Protein AF-A0A448WQN1-F1 (afdb_monomer_lite)

pLDDT: mean 76.06, std 11.7, range [34.25, 90.06]

Secondary structure (DSSP, 8-state):
-HHHHHHHHHHHHHHHHHHHHHHHHHHHHHHHHHHHHHHHHHHHHHHHHHHH-TT-SSHHHHHHHHHHHHHHHHHHHHHHHHHHHHHHHHHHHHHHHHHHH-TT--HHHHHHHHHHHHHHHHHTTHHHHHHHHHHHHHHHHHHHHHHHHHHHHSS-TT-TTSTTTGGG-

Sequence (169 aa):
MTFDLLFLLSRAFINLFVQSSQLGISGAYYYAVAVTCQIIIFSIFAMQMRIRAPGATTYLQVIRARFGPLAHLLYCVSALVNTVIVLIMLMLGGCAIITKLTTNLSLEVCLGVIACATCLISLTGGMGSAFYVSYLVLIFTLATVATFVLTIFHGDTNHPGDLGKTALR

Radius of gyration: 20.28 Å; chains: 1; bounding box: 47×37×56 Å

Structure (mmCIF, N/CA/C/O backbone):
data_AF-A0A448WQN1-F1
#
_entry.id   AF-A0A448WQN1-F1
#
loop_
_atom_site.group_PDB
_atom_site.id
_atom_site.type_symbol
_atom_site.label_atom_id
_atom_site.label_alt_id
_atom_site.label_comp_id
_atom_site.label_asym_id
_atom_site.label_entity_id
_atom_site.label_seq_id
_atom_site.pdbx_PDB_ins_code
_atom_site.Cartn_x
_atom_site.Cartn_y
_atom_site.Cartn_z
_atom_site.occupancy
_atom_site.B_iso_or_equiv
_atom_site.auth_seq_id
_atom_site.auth_comp_id
_atom_site.auth_asym_id
_atom_site.auth_atom_id
_atom_site.pdbx_PDB_model_num
ATOM 1 N N . MET A 1 1 ? -2.082 1.578 10.510 1.00 47.97 1 MET A N 1
ATOM 2 C CA . MET A 1 1 ? -2.244 3.044 10.422 1.00 47.97 1 MET A CA 1
ATOM 3 C C . MET A 1 1 ? -1.034 3.752 9.829 1.00 47.97 1 MET A C 1
ATOM 5 O O . MET A 1 1 ? -1.154 4.259 8.728 1.00 47.97 1 MET A O 1
ATOM 9 N N . THR A 1 2 ? 0.130 3.769 10.490 1.00 44.34 2 THR A N 1
ATOM 10 C CA . THR A 1 2 ? 1.386 4.248 9.867 1.00 44.34 2 THR A CA 1
ATOM 11 C C . THR A 1 2 ? 1.856 3.312 8.750 1.00 44.34 2 THR A C 1
ATOM 13 O O . THR A 1 2 ? 2.384 3.768 7.743 1.00 44.34 2 THR A O 1
ATOM 16 N N . PHE A 1 3 ? 1.568 2.014 8.897 1.00 41.34 3 PHE A N 1
ATOM 17 C CA . PHE A 1 3 ? 1.858 0.981 7.904 1.00 41.34 3 PHE A CA 1
ATOM 18 C C . PHE A 1 3 ? 1.123 1.174 6.572 1.00 41.34 3 PHE A C 1
ATOM 20 O O . PHE A 1 3 ? 1.728 1.166 5.503 1.00 41.34 3 PHE A O 1
ATOM 27 N N . ASP A 1 4 ? -0.183 1.436 6.651 1.00 58.78 4 ASP A N 1
ATOM 28 C CA . ASP A 1 4 ? -1.023 1.663 5.475 1.00 58.78 4 ASP A CA 1
ATOM 29 C C . ASP A 1 4 ? -0.593 2.915 4.712 1.00 58.78 4 ASP A C 1
ATOM 31 O O . ASP A 1 4 ? -0.633 2.929 3.487 1.00 58.78 4 ASP A O 1
ATOM 35 N N . LEU A 1 5 ? -0.135 3.947 5.429 1.00 56.78 5 LEU A N 1
ATOM 36 C CA . LEU A 1 5 ? 0.271 5.224 4.848 1.00 56.78 5 LEU A CA 1
ATOM 37 C C . LEU A 1 5 ? 1.519 5.087 3.969 1.00 56.78 5 LEU A C 1
ATOM 39 O O . LEU A 1 5 ?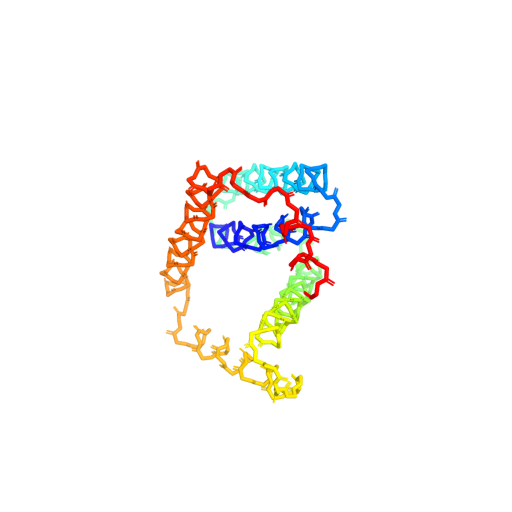 1.567 5.640 2.875 1.00 56.78 5 LEU A O 1
ATOM 43 N N . LEU A 1 6 ? 2.520 4.332 4.429 1.00 57.69 6 LEU A N 1
ATOM 44 C CA . LEU A 1 6 ? 3.760 4.150 3.679 1.00 57.69 6 LEU A CA 1
ATOM 45 C C . LEU A 1 6 ? 3.566 3.233 2.466 1.00 57.69 6 LEU A C 1
ATOM 47 O O . LEU A 1 6 ? 4.103 3.483 1.386 1.00 57.69 6 LEU A O 1
ATOM 51 N N . PHE A 1 7 ? 2.730 2.210 2.624 1.00 60.56 7 PHE A N 1
ATOM 52 C CA . PHE A 1 7 ? 2.340 1.331 1.533 1.00 60.56 7 PHE A CA 1
ATOM 53 C C . PHE A 1 7 ? 1.483 2.058 0.482 1.00 60.56 7 PHE A C 1
ATOM 55 O O . PHE A 1 7 ? 1.686 1.885 -0.720 1.00 60.56 7 PHE A O 1
ATOM 62 N N . LEU A 1 8 ? 0.572 2.936 0.915 1.00 64.88 8 LEU A N 1
ATOM 63 C CA . LEU A 1 8 ? -0.184 3.836 0.039 1.00 64.88 8 LEU A CA 1
ATOM 64 C C . LEU A 1 8 ? 0.728 4.798 -0.719 1.00 64.88 8 LEU A C 1
ATOM 66 O O . LEU A 1 8 ? 0.503 5.007 -1.905 1.00 64.88 8 LEU A O 1
ATOM 70 N N . LEU A 1 9 ? 1.762 5.341 -0.073 1.00 63.38 9 LEU A N 1
ATOM 71 C CA . LEU A 1 9 ? 2.727 6.221 -0.730 1.00 63.38 9 LEU A CA 1
ATOM 72 C C . LEU A 1 9 ? 3.490 5.482 -1.833 1.00 63.38 9 LEU A C 1
ATOM 74 O O . LEU A 1 9 ? 3.493 5.943 -2.969 1.00 63.38 9 LEU A O 1
ATOM 78 N N . SER A 1 10 ? 4.050 4.302 -1.553 1.00 60.66 10 SER A N 1
ATOM 79 C CA . SER A 1 10 ? 4.746 3.498 -2.573 1.00 60.66 10 SER A CA 1
ATOM 80 C C . SER A 1 10 ? 3.831 3.132 -3.754 1.00 60.66 10 SER A C 1
ATOM 82 O O . SER A 1 10 ? 4.210 3.298 -4.915 1.00 60.66 10 SER A O 1
ATOM 84 N N . ARG A 1 11 ? 2.578 2.738 -3.483 1.00 68.69 11 ARG A N 1
ATOM 85 C CA . ARG A 1 11 ? 1.576 2.466 -4.530 1.00 68.69 11 ARG A CA 1
ATOM 86 C C . ARG A 1 11 ? 1.196 3.710 -5.319 1.00 68.69 11 ARG A C 1
ATOM 88 O O . ARG A 1 11 ? 0.980 3.621 -6.527 1.00 68.69 11 ARG A O 1
ATOM 95 N N . ALA A 1 12 ? 1.099 4.853 -4.653 1.00 70.94 12 ALA A N 1
ATOM 96 C CA . ALA A 1 12 ? 0.793 6.107 -5.307 1.00 70.94 12 ALA A CA 1
ATOM 97 C C . ALA A 1 12 ? 1.906 6.510 -6.275 1.00 70.94 12 ALA A C 1
ATOM 99 O O . ALA A 1 12 ? 1.605 6.896 -7.396 1.00 70.94 12 ALA A O 1
ATOM 100 N N . PHE A 1 13 ? 3.175 6.349 -5.894 1.00 69.75 13 PHE A N 1
ATOM 101 C CA . PHE A 1 13 ? 4.310 6.657 -6.769 1.00 69.75 13 PHE A CA 1
ATOM 102 C C . PHE A 1 13 ? 4.306 5.834 -8.059 1.00 69.75 13 PHE A C 1
ATOM 104 O O . PHE A 1 13 ? 4.477 6.396 -9.139 1.00 69.75 13 PHE A O 1
ATOM 111 N N . ILE A 1 14 ? 4.049 4.527 -7.969 1.00 72.50 14 ILE A N 1
ATOM 112 C CA . ILE A 1 14 ? 3.988 3.658 -9.154 1.00 72.50 14 ILE A CA 1
ATOM 113 C C . ILE A 1 14 ? 2.865 4.111 -10.097 1.00 72.50 14 ILE A C 1
ATOM 115 O O . ILE A 1 14 ? 3.077 4.251 -11.300 1.00 72.50 14 ILE A O 1
ATOM 119 N N . ASN A 1 15 ? 1.679 4.402 -9.559 1.00 76.69 15 ASN A N 1
ATOM 120 C CA . ASN A 1 15 ? 0.550 4.851 -10.373 1.00 76.69 15 ASN A CA 1
ATOM 121 C C . ASN A 1 15 ? 0.747 6.267 -10.933 1.00 76.69 15 ASN A C 1
ATOM 123 O O . ASN A 1 15 ? 0.344 6.527 -12.062 1.00 76.69 15 ASN A O 1
ATOM 127 N N . LEU A 1 16 ? 1.418 7.159 -10.199 1.00 76.50 16 LEU A N 1
ATOM 128 C CA . LEU A 1 16 ? 1.798 8.487 -10.685 1.00 76.50 16 LEU A CA 1
ATOM 129 C C . LEU A 1 16 ? 2.700 8.401 -11.918 1.00 76.50 16 LEU A C 1
ATOM 131 O O . LEU A 1 16 ? 2.485 9.143 -12.873 1.00 76.50 16 LEU A O 1
ATOM 135 N N . PHE A 1 17 ? 3.670 7.484 -11.911 1.00 72.56 17 PHE A N 1
ATOM 136 C CA . PHE A 1 17 ? 4.576 7.265 -13.040 1.00 72.56 17 PHE A CA 1
ATOM 137 C C . PHE A 1 17 ? 3.861 6.670 -14.261 1.00 72.56 17 PHE A C 1
ATOM 139 O O . PHE A 1 17 ? 4.082 7.082 -15.397 1.00 72.56 17 PHE A O 1
ATOM 146 N N . VAL A 1 18 ? 2.943 5.726 -14.045 1.00 74.06 18 VAL A N 1
ATOM 147 C CA . VAL A 1 18 ? 2.132 5.187 -15.145 1.00 74.06 18 VAL A CA 1
ATOM 148 C C . VAL A 1 18 ? 1.228 6.278 -15.722 1.00 74.06 18 VAL A C 1
ATOM 150 O O . VAL A 1 18 ? 1.171 6.452 -16.939 1.00 74.06 18 VAL A O 1
ATOM 153 N N . GLN A 1 19 ? 0.572 7.075 -14.877 1.00 77.44 19 GLN A N 1
ATOM 154 C CA . GLN A 1 19 ? -0.330 8.125 -15.341 1.00 77.44 19 GLN A CA 1
ATOM 155 C C . GLN A 1 19 ? 0.409 9.258 -16.062 1.00 77.44 19 GLN A C 1
ATOM 157 O O . GLN A 1 19 ? -0.125 9.791 -17.034 1.00 77.44 19 GLN A O 1
ATOM 162 N N . SER A 1 20 ? 1.630 9.602 -15.633 1.00 75.75 20 SER A N 1
ATOM 163 C CA . SER A 1 20 ? 2.460 10.588 -16.332 1.00 75.75 20 SER A CA 1
ATOM 164 C C . SER A 1 20 ? 2.864 10.115 -17.727 1.00 75.75 20 SER A C 1
ATOM 166 O O . SER A 1 20 ? 2.905 10.931 -18.644 1.00 75.75 20 SER A O 1
ATOM 168 N N . SER A 1 21 ? 3.089 8.809 -17.916 1.00 70.00 21 SER A N 1
ATOM 169 C CA . SER A 1 21 ? 3.422 8.241 -19.229 1.00 70.00 21 SER A CA 1
ATOM 170 C C . SER A 1 21 ? 2.243 8.233 -20.213 1.00 70.00 21 SER A C 1
ATOM 172 O O . SER A 1 21 ? 2.451 8.399 -21.409 1.00 70.00 21 SER A O 1
ATOM 174 N N . GLN A 1 22 ? 1.006 8.073 -19.722 1.00 76.94 22 GLN A N 1
ATOM 175 C CA . GLN A 1 22 ? -0.187 7.910 -20.570 1.00 76.94 22 GLN A CA 1
ATOM 176 C C . GLN A 1 22 ? -0.979 9.211 -20.771 1.00 76.94 22 GLN A C 1
ATOM 178 O O . GLN A 1 22 ? -1.498 9.461 -21.854 1.00 76.94 22 GLN A O 1
ATOM 183 N N . LEU A 1 23 ? -1.100 10.036 -19.726 1.00 73.81 23 LEU A N 1
ATOM 184 C CA . LEU A 1 23 ? -1.900 11.272 -19.721 1.00 73.81 23 LEU A CA 1
ATOM 185 C C . LEU A 1 23 ? -1.054 12.539 -19.510 1.00 73.81 23 LEU A C 1
ATOM 187 O O . LEU A 1 23 ? -1.608 13.620 -19.289 1.00 73.81 23 LEU A O 1
ATOM 191 N N . GLY A 1 24 ? 0.276 12.424 -19.531 1.00 77.75 24 GLY A N 1
ATOM 192 C CA . GLY A 1 24 ? 1.187 13.542 -19.304 1.00 77.75 24 GLY A CA 1
ATOM 193 C C . GLY A 1 24 ? 1.127 14.110 -17.879 1.00 77.75 24 GLY A C 1
ATOM 194 O O . GLY A 1 24 ? 0.645 13.484 -16.931 1.00 77.75 24 GLY A O 1
ATOM 195 N N . ILE A 1 25 ? 1.616 15.343 -17.722 1.00 77.06 25 ILE A N 1
ATOM 196 C CA . ILE A 1 25 ? 1.774 16.018 -16.419 1.00 77.06 25 ILE A CA 1
ATOM 197 C C . ILE A 1 25 ? 0.426 16.207 -15.699 1.00 77.06 25 ILE A C 1
ATOM 199 O O . ILE A 1 25 ? 0.355 16.079 -14.475 1.00 77.06 25 ILE A O 1
ATOM 203 N N . SER A 1 26 ? -0.661 16.444 -16.441 1.00 78.12 26 SER A N 1
ATOM 204 C CA . SER A 1 26 ? -2.007 16.607 -15.878 1.00 78.12 26 SER A CA 1
ATOM 205 C C . SER A 1 26 ? -2.509 15.346 -15.176 1.00 78.12 26 SER A C 1
ATOM 207 O O . SER A 1 26 ? -3.088 15.440 -14.096 1.00 78.12 26 SER A O 1
ATOM 209 N N . GLY A 1 27 ? -2.254 14.160 -15.740 1.00 76.19 27 GLY A N 1
ATOM 210 C CA . GLY A 1 27 ? -2.686 12.895 -15.143 1.00 76.19 27 GLY A CA 1
ATOM 211 C C . GLY A 1 27 ? -2.015 12.625 -13.796 1.00 76.19 27 GLY A C 1
ATOM 212 O O . GLY A 1 27 ? -2.678 12.245 -12.829 1.00 76.19 27 GLY A O 1
ATOM 213 N N . ALA A 1 28 ? -0.712 12.898 -13.708 1.00 80.56 28 ALA A N 1
ATOM 214 C CA . ALA A 1 28 ? 0.027 12.789 -12.455 1.00 80.56 28 ALA A CA 1
ATOM 215 C C . ALA A 1 28 ? -0.445 13.815 -11.411 1.00 80.56 28 ALA A C 1
ATOM 217 O O . ALA A 1 28 ? -0.577 13.475 -10.236 1.00 80.56 28 ALA A O 1
ATOM 218 N N . TYR A 1 29 ? -0.766 15.046 -11.825 1.00 80.12 29 TYR A N 1
ATOM 219 C CA . TYR A 1 29 ? -1.265 16.078 -10.914 1.00 80.12 29 TYR A CA 1
ATOM 220 C C . TYR A 1 29 ? -2.586 15.675 -10.241 1.00 80.12 29 TYR A C 1
ATOM 222 O O . TYR A 1 29 ? -2.672 15.673 -9.012 1.00 80.12 29 TYR A O 1
ATOM 230 N N . TYR A 1 30 ? -3.597 15.265 -11.017 1.00 79.88 30 TYR A N 1
ATOM 231 C CA . TYR A 1 30 ? -4.894 14.864 -10.456 1.00 79.88 30 TYR A CA 1
ATOM 232 C C . TYR A 1 30 ? -4.778 13.657 -9.520 1.00 79.88 30 TYR A C 1
ATOM 234 O O . TYR A 1 30 ? -5.425 13.618 -8.470 1.00 79.88 30 TYR A O 1
ATOM 242 N N . TYR A 1 31 ? -3.914 12.699 -9.854 1.00 83.12 31 TYR A N 1
ATOM 243 C CA . TYR A 1 31 ? -3.680 11.541 -9.001 1.00 83.12 31 TYR A CA 1
ATOM 244 C C . TYR A 1 31 ? -2.953 11.922 -7.696 1.00 83.12 31 TYR A C 1
ATOM 246 O O . TYR A 1 31 ? -3.324 11.447 -6.623 1.00 83.12 31 TYR A O 1
ATOM 254 N N . ALA A 1 32 ? -1.974 12.834 -7.739 1.00 82.44 32 ALA A N 1
ATOM 255 C CA . ALA A 1 32 ? -1.269 13.308 -6.544 1.00 82.44 32 ALA A CA 1
ATOM 256 C C . ALA A 1 32 ? -2.210 14.041 -5.571 1.00 82.44 32 ALA A C 1
ATOM 258 O O . ALA A 1 32 ? -2.150 13.826 -4.355 1.00 82.44 32 ALA A O 1
ATOM 259 N N . VAL A 1 33 ? -3.123 14.864 -6.098 1.00 87.88 33 VAL A N 1
ATOM 260 C CA . VAL A 1 33 ? -4.150 15.554 -5.299 1.00 87.88 33 VAL A CA 1
ATOM 261 C C . VAL A 1 33 ? -5.094 14.552 -4.623 1.00 87.88 33 VAL A C 1
ATOM 263 O O . VAL A 1 33 ? -5.380 14.681 -3.432 1.00 87.88 33 VAL A O 1
ATOM 266 N N . ALA A 1 34 ? -5.530 13.507 -5.331 1.00 84.44 34 ALA A N 1
ATOM 267 C CA . ALA A 1 34 ? -6.388 12.473 -4.750 1.00 84.44 34 ALA A CA 1
ATOM 268 C C . ALA A 1 34 ? -5.697 11.721 -3.595 1.00 84.44 34 ALA A C 1
ATOM 270 O O . ALA A 1 34 ? -6.287 11.524 -2.531 1.00 84.44 34 ALA A O 1
ATOM 271 N N . VAL A 1 35 ? -4.424 11.353 -3.770 1.00 83.19 35 VAL A N 1
ATOM 272 C CA . VAL A 1 35 ? -3.637 10.643 -2.748 1.00 83.19 35 VAL A CA 1
ATOM 273 C C . VAL A 1 35 ? -3.405 11.518 -1.516 1.00 83.19 35 VAL A C 1
ATOM 275 O O . VAL A 1 35 ? -3.600 11.063 -0.389 1.00 83.19 35 VAL A O 1
ATOM 278 N N . THR A 1 36 ? -3.020 12.780 -1.705 1.00 84.69 36 THR A N 1
ATOM 279 C CA . THR A 1 36 ? -2.795 13.717 -0.591 1.00 84.69 36 THR A CA 1
ATOM 280 C C . THR A 1 36 ? -4.074 13.982 0.201 1.00 84.69 36 THR A C 1
ATOM 282 O O . THR A 1 36 ? -4.048 13.930 1.432 1.00 84.69 36 THR A O 1
ATOM 285 N N . CYS A 1 37 ? -5.210 14.164 -0.477 1.00 87.12 37 CYS A N 1
ATOM 286 C CA . CYS A 1 37 ? -6.511 14.317 0.171 1.00 87.12 37 CYS A CA 1
ATOM 287 C C . CYS A 1 37 ? -6.873 13.087 1.027 1.00 87.12 37 CYS A C 1
ATOM 289 O O . CYS A 1 37 ? -7.237 13.229 2.198 1.00 87.12 37 CYS A O 1
ATOM 291 N N . GLN A 1 38 ? -6.679 11.878 0.488 1.00 85.62 38 GLN A N 1
ATOM 292 C CA . GLN A 1 38 ? -6.940 10.622 1.195 1.00 85.62 38 GLN A CA 1
ATOM 293 C C . GLN A 1 38 ? -6.105 10.490 2.482 1.00 85.62 38 GLN A C 1
ATOM 295 O O . GLN A 1 38 ? -6.636 10.116 3.530 1.00 85.62 38 GLN A O 1
ATOM 300 N N . ILE A 1 39 ? -4.809 10.819 2.421 1.00 84.12 39 ILE A N 1
ATOM 301 C CA . ILE A 1 39 ? -3.882 10.762 3.565 1.00 84.12 39 ILE A CA 1
ATOM 302 C C . ILE A 1 39 ? -4.316 11.740 4.664 1.00 84.12 39 ILE A C 1
ATOM 304 O O . ILE A 1 39 ? -4.346 11.367 5.840 1.00 84.12 39 ILE A O 1
ATOM 308 N N . ILE A 1 40 ? -4.678 12.974 4.298 1.00 87.44 40 ILE A N 1
ATOM 309 C CA . ILE A 1 40 ? -5.088 14.016 5.252 1.00 87.44 40 ILE A CA 1
ATOM 310 C C . ILE A 1 40 ? -6.366 13.598 5.984 1.00 87.44 40 ILE A C 1
ATOM 312 O O . ILE A 1 40 ? -6.402 13.607 7.216 1.00 87.44 40 ILE A O 1
ATOM 316 N N . ILE A 1 41 ? -7.393 13.170 5.243 1.00 87.94 41 ILE A N 1
ATOM 317 C CA . ILE A 1 41 ? -8.677 12.750 5.822 1.00 87.94 41 ILE A CA 1
ATOM 318 C C . ILE A 1 41 ? -8.479 11.549 6.752 1.00 87.94 41 ILE A C 1
ATOM 320 O O . ILE A 1 41 ? -8.995 11.535 7.873 1.00 87.94 41 ILE A O 1
ATOM 324 N N . PHE A 1 42 ? -7.689 10.562 6.323 1.00 83.75 42 PHE A N 1
ATOM 325 C CA . PHE A 1 42 ? -7.408 9.379 7.130 1.00 83.75 42 PHE A CA 1
ATOM 326 C C . PHE A 1 42 ? -6.644 9.717 8.417 1.00 83.75 42 PHE A C 1
ATOM 328 O O . PHE A 1 42 ? -6.963 9.181 9.479 1.00 83.75 42 PHE A O 1
ATOM 335 N N . SER A 1 43 ? -5.682 10.641 8.350 1.00 84.62 43 SER A N 1
ATOM 336 C CA . SER A 1 43 ? -4.914 11.106 9.509 1.00 84.62 43 SER A CA 1
ATOM 337 C C . SER A 1 43 ? -5.796 11.811 10.547 1.00 84.62 43 SER A C 1
ATOM 339 O O . SER A 1 43 ? -5.713 11.516 11.742 1.00 84.62 43 SER A O 1
ATOM 341 N N . ILE A 1 44 ? -6.711 12.680 10.101 1.00 89.12 44 ILE A N 1
ATOM 342 C CA . ILE A 1 44 ? -7.658 13.370 10.989 1.00 89.12 44 ILE A CA 1
ATOM 343 C C . ILE A 1 44 ? -8.601 12.360 11.651 1.00 89.12 44 ILE A C 1
ATOM 345 O O . ILE A 1 44 ? -8.769 12.380 12.872 1.00 89.12 44 ILE A O 1
ATOM 349 N N . PHE A 1 45 ? -9.186 11.442 10.876 1.00 84.81 45 PHE A N 1
ATOM 350 C CA . PHE A 1 45 ? -10.092 10.415 11.400 1.00 84.81 45 PHE A CA 1
ATOM 351 C C . PHE A 1 45 ? -9.417 9.549 12.469 1.00 84.81 45 PHE A C 1
ATOM 353 O O . PHE A 1 45 ? -9.953 9.309 13.551 1.00 84.81 45 PHE A O 1
ATOM 360 N N . ALA A 1 46 ? -8.196 9.126 12.184 1.00 82.56 46 ALA A N 1
ATOM 361 C CA . ALA A 1 46 ? -7.379 8.364 13.096 1.00 82.56 46 ALA A CA 1
ATOM 362 C C . ALA A 1 46 ? -7.045 9.076 14.404 1.00 82.56 46 ALA A C 1
ATOM 364 O O . ALA A 1 46 ? -7.137 8.478 15.479 1.00 82.56 46 ALA A O 1
ATOM 365 N N . MET A 1 47 ? -6.643 10.343 14.317 1.00 83.88 47 MET A N 1
ATOM 366 C CA . MET A 1 47 ? -6.360 11.157 15.492 1.00 83.88 47 MET A CA 1
ATOM 367 C C . MET A 1 47 ? -7.611 11.271 16.367 1.00 83.88 47 MET A C 1
ATOM 369 O O . MET A 1 47 ? -7.541 11.046 17.575 1.00 83.88 47 MET A O 1
ATOM 373 N N . GLN A 1 48 ? -8.774 11.503 15.754 1.00 85.56 48 GLN A N 1
ATOM 374 C CA . GLN A 1 48 ? -10.050 11.573 16.466 1.00 85.56 48 GLN A CA 1
ATOM 375 C C . GLN A 1 48 ? -10.423 10.253 17.153 1.00 85.56 48 GLN A C 1
ATOM 377 O O . GLN A 1 48 ? -10.948 10.269 18.268 1.00 85.56 48 GLN A O 1
ATOM 382 N N . MET A 1 49 ? -10.117 9.103 16.545 1.00 77.81 49 MET A N 1
ATOM 383 C CA . MET A 1 49 ? -10.337 7.804 17.190 1.00 77.81 49 MET A CA 1
ATOM 384 C C . MET A 1 49 ? -9.452 7.606 18.425 1.00 77.81 49 MET A C 1
ATOM 386 O O . MET A 1 49 ? -9.940 7.118 19.444 1.00 77.81 49 MET A O 1
ATOM 390 N N . ARG A 1 50 ? -8.181 8.028 18.374 1.00 79.44 50 ARG A N 1
ATOM 391 C CA . ARG A 1 50 ? -7.263 7.922 19.523 1.00 79.44 50 ARG A CA 1
ATOM 392 C C . ARG A 1 50 ? -7.684 8.804 20.697 1.00 79.44 50 ARG A C 1
ATOM 394 O O . ARG A 1 50 ? -7.539 8.385 21.839 1.00 79.44 50 ARG A O 1
ATOM 401 N N . ILE A 1 51 ? -8.233 9.988 20.420 1.00 83.50 51 ILE A N 1
ATOM 402 C CA . ILE A 1 51 ? -8.704 10.919 21.456 1.00 83.50 51 ILE A CA 1
ATOM 403 C C . ILE A 1 51 ? -9.982 10.398 22.134 1.00 83.50 51 ILE A C 1
ATOM 405 O O . ILE A 1 51 ? -10.126 10.518 23.347 1.00 83.50 51 ILE A O 1
ATOM 409 N N . ARG A 1 52 ? -10.917 9.807 21.375 1.00 77.69 52 ARG A N 1
ATOM 410 C CA . ARG A 1 52 ? -12.238 9.405 21.898 1.00 77.69 52 ARG A CA 1
ATOM 411 C C . ARG A 1 52 ? -12.293 8.007 22.517 1.00 77.69 52 ARG A C 1
ATOM 413 O O . ARG A 1 52 ? -13.201 7.745 23.299 1.00 77.69 52 ARG A O 1
ATOM 420 N N . ALA A 1 53 ? -11.374 7.108 22.171 1.00 73.44 53 ALA A N 1
ATOM 421 C CA . ALA A 1 53 ? -11.351 5.739 22.687 1.00 73.44 53 ALA A CA 1
ATOM 422 C C . ALA A 1 53 ? -9.907 5.262 22.951 1.00 73.44 53 ALA A C 1
ATOM 424 O O . ALA A 1 53 ? -9.397 4.414 22.216 1.00 73.44 53 ALA A O 1
ATOM 425 N N . PRO A 1 54 ? -9.241 5.767 24.009 1.00 69.06 54 PRO A N 1
ATOM 426 C CA . PRO A 1 54 ? -7.827 5.481 24.281 1.00 69.06 54 PRO A CA 1
ATOM 427 C C . PRO A 1 54 ? -7.527 4.012 24.640 1.00 69.06 54 PRO A C 1
ATOM 429 O O . PRO A 1 54 ? -6.372 3.603 24.593 1.00 69.06 54 PRO A O 1
ATOM 432 N N . GLY A 1 55 ? -8.546 3.208 24.975 1.00 65.69 55 GLY A N 1
ATOM 433 C CA . GLY A 1 55 ? -8.405 1.782 25.306 1.00 65.69 55 GLY A CA 1
ATOM 434 C C . GLY A 1 55 ? -8.661 0.806 24.150 1.00 65.69 55 GLY A C 1
ATOM 435 O O . GLY A 1 55 ? -8.502 -0.398 24.332 1.00 65.69 55 GLY A O 1
ATOM 436 N N . ALA A 1 56 ? -9.075 1.287 22.973 1.00 69.94 56 ALA A N 1
ATOM 437 C CA . ALA A 1 56 ? -9.348 0.424 21.827 1.00 69.94 56 ALA A CA 1
ATOM 438 C C . ALA A 1 56 ? -8.099 0.289 20.947 1.00 69.94 56 ALA A C 1
ATOM 440 O O . ALA A 1 56 ? -7.632 1.258 20.347 1.00 69.94 56 ALA A O 1
ATOM 441 N N . THR A 1 57 ? -7.567 -0.926 20.835 1.00 66.44 57 THR A N 1
ATOM 442 C CA . THR A 1 57 ? -6.385 -1.219 20.007 1.00 66.44 57 THR A CA 1
ATOM 443 C C . THR A 1 57 ? -6.740 -1.391 18.531 1.00 66.44 57 THR A C 1
ATOM 445 O O . THR A 1 57 ? -5.879 -1.262 17.662 1.00 66.44 57 THR A O 1
ATOM 448 N N . THR A 1 58 ? -8.017 -1.640 18.228 1.00 77.69 58 THR A N 1
ATOM 449 C CA . THR A 1 58 ? -8.537 -1.785 16.864 1.00 77.69 58 THR A CA 1
ATOM 450 C C . THR A 1 58 ? -9.813 -0.970 16.676 1.00 77.69 58 THR A C 1
ATOM 452 O O . THR A 1 58 ? -10.645 -0.865 17.579 1.00 77.69 58 THR A O 1
ATOM 455 N N . TYR A 1 59 ? -10.016 -0.420 15.475 1.00 73.44 59 TYR A N 1
ATOM 456 C CA . TYR A 1 59 ? -11.221 0.364 15.172 1.00 73.44 59 TYR A CA 1
ATOM 457 C C . TYR A 1 59 ? -12.512 -0.469 15.310 1.00 73.44 59 TYR A C 1
ATOM 459 O O . TYR A 1 59 ? -13.574 0.068 15.622 1.00 73.44 59 TYR A O 1
ATOM 467 N N . LEU A 1 60 ? -12.422 -1.797 15.160 1.00 72.06 60 LEU A N 1
ATOM 468 C CA . LEU A 1 60 ? -13.554 -2.706 15.325 1.00 72.06 60 LEU A CA 1
ATOM 469 C C . LEU A 1 60 ? -14.055 -2.775 16.778 1.00 72.06 60 LEU A C 1
ATOM 471 O O . LEU A 1 60 ? -15.255 -2.962 16.991 1.00 72.06 60 LEU A O 1
ATOM 475 N N . GLN A 1 61 ? -13.176 -2.607 17.774 1.00 77.50 61 GLN A N 1
ATOM 476 C CA . GLN A 1 61 ? -13.568 -2.563 19.191 1.00 77.50 61 GLN A CA 1
ATOM 477 C C . GLN A 1 61 ? -14.400 -1.314 19.502 1.00 77.50 61 GLN A C 1
ATOM 479 O O . GLN A 1 61 ? -15.395 -1.404 20.219 1.00 77.50 61 GLN A O 1
ATOM 484 N N . VAL A 1 62 ? -14.051 -0.173 18.896 1.00 76.81 62 VAL A N 1
ATOM 485 C CA . VAL A 1 62 ? -14.816 1.080 19.020 1.00 76.81 62 VAL A CA 1
ATOM 486 C C . VAL A 1 62 ? -16.219 0.919 18.433 1.00 76.81 62 VAL A C 1
ATOM 488 O O . VAL A 1 62 ? -17.207 1.335 19.038 1.00 76.81 62 VAL A O 1
ATOM 491 N N . ILE A 1 63 ? -16.326 0.261 17.276 1.00 78.75 63 ILE A N 1
ATOM 492 C CA . ILE A 1 63 ? -17.612 0.007 16.611 1.00 78.75 63 ILE A CA 1
ATOM 493 C C . ILE A 1 63 ? -18.480 -0.941 17.444 1.00 78.75 63 ILE A C 1
ATOM 495 O O . ILE A 1 63 ? -19.669 -0.678 17.615 1.00 78.75 63 ILE A O 1
ATOM 499 N N . ARG A 1 64 ? -17.892 -1.997 18.022 1.00 78.00 64 ARG A N 1
ATOM 500 C CA . ARG A 1 64 ? -18.609 -2.940 18.896 1.00 78.00 64 ARG A CA 1
ATOM 501 C C . ARG A 1 64 ? -19.202 -2.253 20.124 1.00 78.00 64 ARG A C 1
ATOM 503 O O . ARG A 1 64 ? -20.338 -2.549 20.481 1.00 78.00 64 ARG A O 1
ATOM 510 N N . ALA A 1 65 ? -18.452 -1.341 20.745 1.00 77.31 65 ALA A N 1
ATOM 511 C CA . ALA A 1 65 ? -18.892 -0.623 21.939 1.00 77.31 65 ALA A CA 1
ATOM 512 C C . ALA A 1 65 ? -20.058 0.346 21.668 1.00 77.31 65 ALA A C 1
ATOM 514 O O . ALA A 1 65 ? -20.848 0.604 22.571 1.00 77.31 65 ALA A O 1
ATOM 515 N N . ARG A 1 66 ? -20.189 0.869 20.438 1.00 80.19 66 ARG A N 1
ATOM 516 C CA . ARG A 1 66 ? -21.212 1.871 20.087 1.00 80.19 66 ARG A CA 1
ATOM 517 C C . ARG A 1 66 ? -22.421 1.315 19.331 1.00 80.19 66 ARG A C 1
ATOM 519 O O . ARG A 1 66 ? -23.528 1.789 19.551 1.00 80.19 66 ARG A O 1
ATOM 526 N N . PHE A 1 67 ? -22.219 0.356 18.428 1.00 79.44 67 PHE A N 1
ATOM 527 C CA . PHE A 1 67 ? -23.239 -0.105 17.471 1.00 79.44 67 PHE A CA 1
ATOM 528 C C . PHE A 1 67 ? -23.663 -1.570 17.670 1.00 79.44 67 PHE A C 1
ATOM 530 O O . PHE A 1 67 ? -24.473 -2.095 16.907 1.00 79.44 67 PHE A O 1
ATOM 537 N N . GLY A 1 68 ? -23.130 -2.237 18.695 1.00 83.88 68 GLY A N 1
ATOM 538 C CA . GLY A 1 68 ? -23.482 -3.614 19.023 1.00 83.88 68 GLY A CA 1
ATOM 539 C C . GLY A 1 68 ? -22.830 -4.673 18.116 1.00 83.88 68 GLY A C 1
ATOM 540 O O . GLY A 1 68 ? -21.985 -4.367 17.268 1.00 83.88 68 GLY A O 1
ATOM 541 N N . PRO A 1 69 ? -23.184 -5.957 18.314 1.00 81.31 69 PRO A N 1
ATOM 542 C CA . PRO A 1 69 ? -22.499 -7.091 17.687 1.00 81.31 69 PRO A CA 1
ATOM 543 C C . PRO A 1 69 ? -22.807 -7.253 16.191 1.00 81.31 69 PRO A C 1
ATOM 545 O O . PRO A 1 69 ? -21.937 -7.684 15.438 1.00 81.31 69 PRO A O 1
ATOM 548 N N . LEU A 1 70 ? -24.009 -6.875 15.742 1.00 83.44 70 LEU A N 1
ATOM 549 C CA . LEU A 1 70 ? -24.417 -7.026 14.341 1.00 83.44 70 LEU A CA 1
ATOM 550 C C . LEU A 1 70 ? -23.658 -6.054 13.422 1.00 83.44 70 LEU A C 1
ATOM 552 O O . LEU A 1 70 ? -23.125 -6.459 12.391 1.00 83.44 70 LEU A O 1
ATOM 556 N N . ALA A 1 71 ? -23.514 -4.794 13.842 1.00 83.19 71 ALA A N 1
ATOM 557 C CA . ALA A 1 71 ? -22.687 -3.821 13.133 1.00 83.19 71 ALA A CA 1
ATOM 558 C C . ALA A 1 71 ? -21.198 -4.206 13.157 1.00 83.19 71 ALA A C 1
ATOM 560 O O . ALA A 1 71 ? -20.500 -4.044 12.158 1.00 83.19 71 ALA A O 1
ATOM 561 N N . HIS A 1 72 ? -20.709 -4.766 14.268 1.00 86.00 72 HIS A N 1
ATOM 562 C CA . HIS A 1 72 ? -19.330 -5.245 14.365 1.00 86.00 72 HIS A CA 1
ATOM 563 C C . HIS A 1 72 ? -19.020 -6.344 13.339 1.00 86.00 72 HIS A C 1
ATOM 565 O O . HIS A 1 72 ? -17.980 -6.277 12.686 1.00 86.00 72 HIS A O 1
ATOM 571 N N . LEU A 1 73 ? -19.929 -7.309 13.148 1.00 86.00 73 LEU A N 1
ATOM 572 C CA . LEU A 1 73 ? -19.761 -8.373 12.155 1.00 86.00 73 LEU A CA 1
ATOM 573 C C . LEU A 1 73 ? -19.664 -7.806 10.732 1.00 86.00 73 LEU A C 1
ATOM 575 O O . LEU A 1 73 ? -18.741 -8.156 10.002 1.00 86.00 73 LEU A O 1
ATOM 579 N N . LEU A 1 74 ? -20.564 -6.891 10.356 1.00 89.25 74 LEU A N 1
ATOM 580 C CA . LEU A 1 74 ? -20.570 -6.275 9.022 1.00 89.25 74 LEU A CA 1
ATOM 581 C C . LEU A 1 74 ? -19.267 -5.518 8.737 1.00 89.25 74 LEU A C 1
ATOM 583 O O . LEU A 1 74 ? -18.659 -5.714 7.686 1.00 89.25 74 LEU A O 1
ATOM 587 N N . TYR A 1 75 ? -18.796 -4.716 9.697 1.00 83.69 75 TYR A N 1
ATOM 588 C CA . TYR A 1 75 ? -17.521 -4.007 9.570 1.00 83.69 75 TYR A CA 1
ATOM 589 C C . TYR A 1 75 ? -16.307 -4.943 9.567 1.00 83.69 75 TYR A C 1
ATOM 591 O O . TYR A 1 75 ? -15.288 -4.620 8.958 1.00 83.69 75 TYR A O 1
ATOM 599 N N . CYS A 1 76 ? -16.397 -6.101 10.224 1.00 86.94 76 CYS A N 1
ATOM 600 C CA . CYS A 1 76 ? -15.349 -7.116 10.191 1.00 86.94 76 CYS A CA 1
ATOM 601 C C . CYS A 1 76 ? -15.273 -7.798 8.819 1.00 86.94 76 CYS A C 1
ATOM 603 O O . CYS A 1 76 ? -14.184 -7.957 8.268 1.00 86.94 76 CYS A O 1
ATOM 605 N N . VAL A 1 77 ? -16.424 -8.138 8.231 1.00 90.06 77 VAL A N 1
ATOM 606 C CA . VAL A 1 77 ? -16.496 -8.719 6.884 1.00 90.06 77 VAL A CA 1
ATOM 607 C C . VAL A 1 77 ? -16.004 -7.718 5.841 1.00 90.06 77 VAL A C 1
ATOM 609 O O . VAL A 1 77 ? -15.170 -8.073 5.012 1.00 90.06 77 VAL A O 1
ATOM 612 N N . SER A 1 78 ? -16.429 -6.452 5.907 1.00 84.44 78 SER A N 1
ATOM 613 C CA . SER A 1 78 ? -15.968 -5.430 4.959 1.00 84.44 78 SER A CA 1
ATOM 614 C C . SER A 1 78 ? -14.458 -5.187 5.048 1.00 84.44 78 SER A C 1
ATOM 616 O O . SER A 1 78 ? -13.808 -4.974 4.027 1.00 84.44 78 SER A O 1
ATOM 618 N N . ALA A 1 79 ? -13.887 -5.244 6.256 1.00 82.62 79 ALA A N 1
ATOM 619 C CA . ALA A 1 79 ? -12.445 -5.131 6.469 1.00 82.62 79 ALA A CA 1
ATOM 620 C C . ALA A 1 79 ? -11.681 -6.260 5.777 1.00 82.62 79 ALA A C 1
ATOM 622 O O . ALA A 1 79 ? -10.709 -6.017 5.063 1.00 82.62 79 ALA A O 1
ATOM 623 N N . LEU A 1 80 ? -12.154 -7.491 5.975 1.00 85.25 80 LEU A N 1
ATOM 624 C CA . LEU A 1 80 ? -11.528 -8.688 5.439 1.00 85.25 80 LEU A CA 1
ATOM 625 C C . LEU A 1 80 ? -11.602 -8.710 3.911 1.00 85.25 80 LEU A C 1
ATOM 627 O O . LEU A 1 80 ? -10.589 -8.926 3.249 1.00 85.25 80 LEU A O 1
ATOM 631 N N . VAL A 1 81 ? -12.770 -8.391 3.349 1.00 90.06 81 VAL A N 1
ATOM 632 C CA . VAL A 1 81 ? -12.965 -8.283 1.898 1.00 90.06 81 VAL A CA 1
ATOM 633 C C . VAL A 1 81 ? -12.042 -7.220 1.299 1.00 90.06 81 VAL A C 1
ATOM 635 O O . VAL A 1 81 ? -11.365 -7.489 0.310 1.00 90.06 81 VAL A O 1
ATOM 638 N N . ASN A 1 82 ? -11.938 -6.039 1.916 1.00 84.44 82 ASN A N 1
ATOM 639 C CA . ASN A 1 82 ? -11.058 -4.980 1.424 1.00 84.44 82 ASN A CA 1
ATOM 640 C C . ASN A 1 82 ? -9.577 -5.393 1.433 1.00 84.44 82 ASN A C 1
ATOM 642 O O . ASN A 1 82 ? -8.869 -5.143 0.458 1.00 84.44 82 ASN A O 1
ATOM 646 N N . THR A 1 83 ? -9.104 -6.058 2.490 1.00 83.88 83 THR A N 1
ATOM 647 C CA . THR A 1 83 ? -7.718 -6.550 2.548 1.00 83.88 83 THR A CA 1
ATOM 648 C C . THR A 1 83 ? -7.438 -7.604 1.472 1.00 83.88 83 THR A C 1
ATOM 650 O O . THR A 1 83 ? -6.365 -7.573 0.870 1.00 83.88 83 THR A O 1
ATOM 653 N N . VAL A 1 84 ? -8.401 -8.475 1.152 1.00 86.94 84 VAL A N 1
ATOM 654 C CA . VAL A 1 84 ? -8.269 -9.450 0.052 1.00 86.94 84 VAL A CA 1
ATOM 655 C C . VAL A 1 84 ? -8.244 -8.758 -1.315 1.00 86.94 84 VAL A C 1
ATOM 657 O O . VAL A 1 84 ? -7.371 -9.046 -2.129 1.00 86.94 84 VAL A O 1
ATOM 660 N N . ILE A 1 85 ? -9.143 -7.801 -1.566 1.00 87.19 85 ILE A N 1
ATOM 661 C CA . ILE A 1 85 ? -9.183 -7.051 -2.834 1.00 87.19 85 ILE A CA 1
ATOM 662 C C . ILE A 1 85 ? -7.875 -6.283 -3.056 1.00 87.19 85 ILE A C 1
ATOM 664 O O . ILE A 1 85 ? -7.307 -6.307 -4.149 1.00 87.19 85 ILE A O 1
ATOM 668 N N . VAL A 1 86 ? -7.370 -5.615 -2.016 1.00 83.56 86 VAL A N 1
ATOM 669 C CA . VAL A 1 86 ? -6.106 -4.874 -2.087 1.00 83.56 86 VAL A CA 1
ATOM 670 C C . VAL A 1 86 ? -4.928 -5.806 -2.362 1.00 83.56 86 VAL A C 1
ATOM 672 O O . VAL A 1 86 ? -4.067 -5.446 -3.167 1.00 83.56 86 VAL A O 1
ATOM 675 N N . LEU A 1 87 ? -4.902 -6.992 -1.748 1.00 84.31 87 LEU A N 1
ATOM 676 C CA . LEU A 1 87 ? -3.877 -7.999 -2.009 1.00 84.31 87 LEU A CA 1
ATOM 677 C C . LEU A 1 87 ? -3.882 -8.417 -3.484 1.00 84.31 87 LEU A C 1
ATOM 679 O O . LEU A 1 87 ? -2.835 -8.377 -4.121 1.00 84.31 87 LEU A O 1
ATOM 683 N N . ILE A 1 88 ? -5.052 -8.725 -4.053 1.00 86.31 88 ILE A N 1
ATOM 684 C CA . ILE A 1 88 ? -5.191 -9.121 -5.465 1.00 86.31 88 ILE A CA 1
ATOM 685 C C . ILE A 1 88 ? -4.677 -8.019 -6.401 1.00 86.31 88 ILE A C 1
ATOM 687 O O . ILE A 1 88 ? -3.881 -8.290 -7.299 1.00 86.31 88 ILE A O 1
ATOM 691 N N . MET A 1 89 ? -5.079 -6.766 -6.168 1.00 83.44 89 MET A N 1
ATOM 692 C CA . MET A 1 89 ? -4.641 -5.631 -6.990 1.00 83.44 89 MET A CA 1
ATOM 693 C C . MET A 1 89 ? -3.131 -5.391 -6.894 1.00 83.44 89 MET A C 1
ATOM 695 O O . MET A 1 89 ? -2.499 -5.026 -7.885 1.00 83.44 89 MET A O 1
ATOM 699 N N . LEU A 1 90 ? -2.535 -5.612 -5.718 1.00 81.62 90 LEU A N 1
ATOM 700 C CA . LEU A 1 90 ? -1.087 -5.537 -5.555 1.00 81.62 90 LEU A CA 1
ATOM 701 C C . LEU A 1 90 ? -0.376 -6.663 -6.310 1.00 81.62 90 LEU A C 1
ATOM 703 O O . LEU A 1 90 ? 0.612 -6.395 -6.989 1.00 81.62 90 LEU A O 1
ATOM 707 N N . MET A 1 91 ? -0.870 -7.901 -6.211 1.00 85.12 91 MET A N 1
ATOM 708 C CA . MET A 1 91 ? -0.277 -9.041 -6.917 1.00 85.12 91 MET A CA 1
ATOM 709 C C . MET A 1 91 ? -0.306 -8.836 -8.423 1.00 85.12 91 MET A C 1
ATOM 711 O O . MET A 1 91 ? 0.701 -9.066 -9.089 1.00 85.12 91 MET A O 1
ATOM 715 N N . LEU A 1 92 ? -1.422 -8.331 -8.946 1.00 86.19 92 LEU A N 1
ATOM 716 C CA . LEU A 1 92 ? -1.560 -8.028 -10.363 1.00 86.19 92 LEU A CA 1
ATOM 717 C C . LEU A 1 92 ? -0.587 -6.923 -10.806 1.00 86.19 92 LEU A C 1
ATOM 719 O O . LEU A 1 92 ? 0.078 -7.066 -11.831 1.00 86.19 92 LEU A O 1
ATOM 723 N N . GLY A 1 93 ? -0.436 -5.863 -10.002 1.00 81.69 93 GLY A N 1
ATOM 724 C CA . GLY A 1 93 ? 0.545 -4.801 -10.249 1.00 81.69 93 GLY A CA 1
ATOM 725 C C . GLY A 1 93 ? 1.995 -5.300 -10.217 1.00 81.69 93 GLY A C 1
ATOM 726 O O . GLY A 1 93 ? 2.786 -4.950 -11.090 1.00 81.69 93 GLY A O 1
ATOM 727 N N . GLY A 1 94 ? 2.338 -6.170 -9.263 1.00 79.69 94 GLY A N 1
ATOM 728 C CA . GLY A 1 94 ? 3.657 -6.803 -9.183 1.00 79.69 94 GLY A CA 1
ATOM 729 C C . GLY A 1 94 ? 3.950 -7.697 -10.390 1.00 79.69 94 GLY A C 1
ATOM 730 O O . GLY A 1 94 ? 5.028 -7.609 -10.978 1.00 79.69 94 GLY A O 1
ATOM 731 N N . CYS A 1 95 ? 2.970 -8.498 -10.815 1.00 83.31 95 CYS A N 1
ATOM 732 C CA . CYS A 1 95 ? 3.102 -9.354 -11.993 1.00 83.31 95 CYS A CA 1
ATOM 733 C C . CYS A 1 95 ? 3.306 -8.539 -13.269 1.00 83.31 95 CYS A C 1
ATOM 735 O O . CYS A 1 95 ? 4.127 -8.914 -14.105 1.00 83.31 95 CYS A O 1
ATOM 737 N N . ALA A 1 96 ? 2.606 -7.410 -13.412 1.00 83.00 96 ALA A N 1
ATOM 738 C CA . ALA A 1 96 ? 2.771 -6.524 -14.558 1.00 83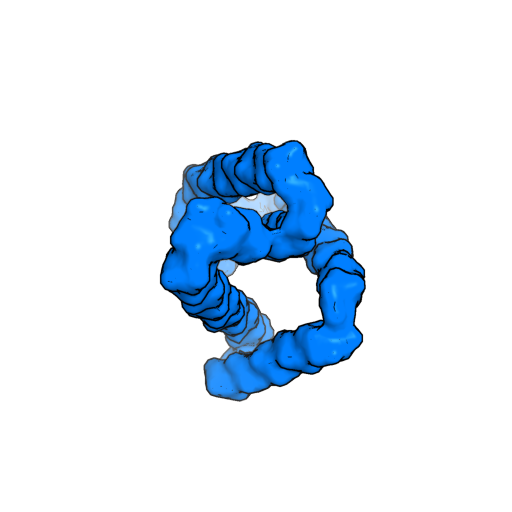.00 96 ALA A CA 1
ATOM 739 C C . ALA A 1 96 ? 4.217 -6.016 -14.673 1.00 83.00 96 ALA A C 1
ATOM 741 O O . ALA A 1 96 ? 4.786 -6.047 -15.760 1.00 83.00 96 ALA A O 1
ATOM 742 N N . ILE A 1 97 ? 4.844 -5.628 -13.558 1.00 80.00 97 ILE A N 1
ATOM 743 C CA . ILE A 1 97 ? 6.236 -5.157 -13.547 1.00 80.00 97 ILE A CA 1
ATOM 744 C C . ILE A 1 97 ? 7.200 -6.294 -13.919 1.00 80.00 97 ILE A C 1
ATOM 746 O O . ILE A 1 97 ? 8.044 -6.120 -14.794 1.00 80.00 97 ILE A O 1
ATOM 750 N N . ILE A 1 98 ? 7.056 -7.479 -13.317 1.00 81.88 98 ILE A N 1
ATOM 751 C CA . ILE A 1 98 ? 7.948 -8.621 -13.591 1.00 81.88 98 ILE A CA 1
ATOM 752 C C . ILE A 1 98 ? 7.811 -9.112 -15.035 1.00 81.88 98 ILE A C 1
ATOM 754 O O . ILE A 1 98 ? 8.816 -9.427 -15.668 1.00 81.88 98 ILE A O 1
ATOM 758 N N . THR A 1 99 ? 6.594 -9.127 -15.578 1.00 81.69 99 THR A N 1
ATOM 759 C CA . THR A 1 99 ? 6.334 -9.517 -16.974 1.00 81.69 99 THR A CA 1
ATOM 760 C C . THR A 1 99 ? 6.953 -8.522 -17.956 1.00 81.69 99 THR A C 1
ATOM 762 O O . THR A 1 99 ? 7.422 -8.912 -19.019 1.00 81.69 99 THR A O 1
ATOM 765 N N . LYS A 1 100 ? 7.005 -7.232 -17.602 1.00 78.69 100 LYS A N 1
ATOM 766 C CA . LYS A 1 100 ? 7.709 -6.217 -18.401 1.00 78.69 100 LYS A CA 1
ATOM 767 C C . LYS A 1 100 ? 9.230 -6.352 -18.313 1.00 78.69 100 LYS A C 1
ATOM 769 O O . LYS A 1 100 ? 9.910 -6.059 -19.288 1.00 78.69 100 LYS A O 1
ATOM 774 N N . LEU A 1 101 ? 9.753 -6.808 -17.175 1.00 78.50 101 LEU A N 1
ATOM 775 C CA . LEU A 1 101 ? 11.187 -7.036 -16.971 1.00 78.50 101 LEU A CA 1
ATOM 776 C C . LEU A 1 101 ? 11.679 -8.364 -17.564 1.00 78.50 101 LEU A C 1
ATOM 778 O O . LEU A 1 101 ? 12.837 -8.462 -17.960 1.00 78.50 101 LEU A O 1
ATOM 782 N N . THR A 1 102 ? 10.823 -9.385 -17.627 1.00 77.38 102 THR A N 1
ATOM 783 C CA . THR A 1 102 ? 11.191 -10.732 -18.075 1.00 77.38 102 THR A CA 1
ATOM 784 C C . THR A 1 102 ? 10.362 -11.118 -19.290 1.00 77.38 102 THR A C 1
ATOM 786 O O . THR A 1 102 ? 9.207 -11.512 -19.165 1.00 77.38 102 THR A O 1
ATOM 789 N N . THR A 1 103 ? 10.973 -11.058 -20.472 1.00 65.56 103 THR A N 1
ATOM 790 C CA . THR A 1 103 ? 10.329 -11.227 -21.787 1.00 65.56 103 THR A CA 1
ATOM 791 C C . THR A 1 103 ? 9.617 -12.579 -22.001 1.00 65.56 103 THR A C 1
ATOM 793 O O . THR A 1 103 ? 8.942 -12.733 -23.009 1.00 65.56 103 THR A O 1
ATOM 796 N N . ASN A 1 104 ? 9.730 -13.565 -21.092 1.00 61.53 104 ASN A N 1
ATOM 797 C CA . ASN A 1 104 ? 9.235 -14.941 -21.294 1.00 61.53 104 ASN A CA 1
ATOM 798 C C . ASN A 1 104 ? 8.711 -15.657 -20.021 1.00 61.53 104 ASN A C 1
ATOM 800 O O . ASN A 1 104 ? 8.975 -16.844 -19.835 1.00 61.53 104 ASN A O 1
ATOM 804 N N . LEU A 1 105 ? 7.984 -14.986 -19.120 1.00 70.31 105 LEU A N 1
ATOM 805 C CA . LEU A 1 105 ? 7.333 -15.654 -17.973 1.00 70.31 105 LEU A CA 1
ATOM 806 C C . LEU A 1 105 ? 5.811 -15.755 -18.158 1.00 70.31 105 LEU A C 1
ATOM 808 O O . LEU A 1 105 ? 5.147 -14.755 -18.420 1.00 70.31 105 LEU A O 1
ATOM 812 N N . SER A 1 106 ? 5.256 -16.963 -17.983 1.00 77.44 106 SER A N 1
ATOM 813 C CA . SER A 1 106 ? 3.802 -17.172 -17.921 1.00 77.44 106 SER A CA 1
ATOM 814 C C . SER A 1 106 ? 3.211 -16.465 -16.696 1.00 77.44 106 SER A C 1
ATOM 816 O O . SER A 1 106 ? 3.770 -16.540 -15.595 1.00 77.44 106 SER A O 1
ATOM 818 N N . LEU A 1 107 ? 2.063 -15.805 -16.883 1.00 77.88 107 LEU A N 1
ATOM 819 C CA . LEU A 1 107 ? 1.365 -15.031 -15.850 1.00 77.88 107 LEU A CA 1
ATOM 820 C C . LEU A 1 107 ? 1.073 -15.873 -14.597 1.00 77.88 107 LEU A C 1
ATOM 822 O O . LEU A 1 107 ? 1.200 -15.387 -13.475 1.00 77.88 107 LEU A O 1
ATOM 826 N N . GLU A 1 108 ? 0.731 -17.147 -14.788 1.00 81.19 108 GLU A N 1
ATOM 827 C CA . GLU A 1 108 ? 0.380 -18.081 -13.712 1.00 81.19 108 GLU A CA 1
ATOM 828 C C . GLU A 1 108 ? 1.569 -18.360 -12.785 1.00 81.19 108 GLU A C 1
ATOM 830 O O . GLU A 1 108 ? 1.433 -18.356 -11.560 1.00 81.19 108 GLU A O 1
ATOM 835 N N . VAL A 1 109 ? 2.761 -18.525 -13.366 1.00 81.25 109 VAL A N 1
ATOM 836 C CA . VAL A 1 109 ? 4.002 -18.761 -12.616 1.00 81.25 109 VAL A CA 1
ATOM 837 C C . VAL A 1 109 ? 4.411 -17.497 -11.861 1.00 81.25 109 VAL A C 1
ATOM 839 O O . VAL A 1 109 ? 4.814 -17.568 -10.701 1.00 81.25 109 VAL A O 1
ATOM 842 N N . CYS A 1 110 ? 4.254 -16.329 -12.485 1.00 81.94 110 CYS A N 1
ATOM 843 C CA . CYS A 1 110 ? 4.560 -15.045 -11.861 1.00 81.94 110 CYS A CA 1
ATOM 844 C C . CYS A 1 110 ? 3.664 -14.776 -10.638 1.00 81.94 110 CYS A C 1
ATOM 846 O O . CYS A 1 110 ? 4.170 -14.468 -9.556 1.00 81.94 110 CYS A O 1
ATOM 848 N N . LEU A 1 111 ? 2.351 -14.991 -10.779 1.00 84.69 111 LEU A N 1
ATOM 849 C CA . LEU A 1 111 ? 1.382 -14.882 -9.686 1.00 84.69 111 LEU A CA 1
ATOM 850 C C . LEU A 1 111 ? 1.723 -15.832 -8.535 1.00 84.69 111 LEU A C 1
ATOM 852 O O . LEU A 1 111 ? 1.737 -15.403 -7.383 1.00 84.69 111 LEU A O 1
ATOM 856 N N . GLY A 1 112 ? 2.053 -17.092 -8.835 1.00 83.19 112 GLY A N 1
ATOM 857 C CA . GLY A 1 112 ? 2.428 -18.084 -7.825 1.00 83.19 112 GLY A CA 1
ATOM 858 C C . GLY A 1 112 ? 3.677 -17.695 -7.027 1.00 83.19 112 GLY A C 1
ATOM 859 O O . GLY A 1 112 ? 3.687 -17.802 -5.800 1.00 83.19 112 GLY A O 1
ATOM 860 N N . VAL A 1 113 ? 4.713 -17.183 -7.699 1.00 84.69 113 VAL A N 1
ATOM 861 C CA . VAL A 1 113 ? 5.966 -16.761 -7.048 1.00 84.69 113 VAL A CA 1
ATOM 862 C C . VAL A 1 113 ? 5.753 -15.524 -6.176 1.00 84.69 113 VAL A C 1
ATOM 864 O O . VAL A 1 113 ? 6.189 -15.513 -5.023 1.00 84.69 113 VAL A O 1
ATOM 867 N N . ILE A 1 114 ? 5.042 -14.507 -6.674 1.00 86.19 114 ILE A N 1
ATOM 868 C CA . ILE A 1 114 ? 4.735 -13.298 -5.892 1.00 86.19 114 ILE A CA 1
ATOM 869 C C . ILE A 1 114 ? 3.837 -13.644 -4.701 1.00 86.19 114 ILE A C 1
ATOM 871 O O . ILE A 1 114 ? 4.054 -13.131 -3.599 1.00 86.19 114 ILE A O 1
ATOM 875 N N . ALA A 1 115 ? 2.864 -14.540 -4.886 1.00 86.12 115 ALA A N 1
ATOM 876 C CA . ALA A 1 115 ? 2.000 -15.011 -3.812 1.00 86.12 115 ALA A CA 1
ATOM 877 C C . ALA A 1 115 ? 2.774 -15.735 -2.717 1.00 86.12 115 ALA A C 1
ATOM 879 O O . ALA A 1 115 ? 2.637 -15.397 -1.541 1.00 86.12 115 ALA A O 1
ATOM 880 N N . CYS A 1 116 ? 3.655 -16.656 -3.101 1.00 85.88 116 CYS A N 1
ATOM 881 C CA . CYS A 1 116 ? 4.508 -17.372 -2.164 1.00 85.88 116 CYS A CA 1
ATOM 882 C C . CYS A 1 116 ? 5.436 -16.413 -1.399 1.00 85.88 116 CYS A C 1
ATOM 884 O O . CYS A 1 116 ? 5.484 -16.451 -0.169 1.00 85.88 116 CYS A O 1
ATOM 886 N N . ALA A 1 117 ? 6.090 -15.479 -2.098 1.00 84.44 117 ALA A N 1
ATOM 887 C CA . ALA A 1 117 ? 6.947 -14.466 -1.481 1.00 84.44 117 ALA A CA 1
ATOM 888 C C . ALA A 1 117 ? 6.178 -13.575 -0.486 1.00 84.44 117 ALA A C 1
ATOM 890 O O . ALA A 1 117 ? 6.652 -13.320 0.623 1.00 84.44 117 ALA A O 1
ATOM 891 N N . THR A 1 118 ? 4.961 -13.156 -0.847 1.00 82.75 118 THR A N 1
ATOM 892 C CA . THR A 1 118 ? 4.102 -12.322 0.009 1.00 82.75 118 THR A CA 1
ATOM 893 C C . THR A 1 118 ? 3.581 -13.098 1.227 1.00 82.75 118 THR A C 1
ATOM 895 O O . THR A 1 118 ? 3.460 -12.537 2.318 1.00 82.75 118 THR A O 1
ATOM 898 N N . CYS A 1 119 ? 3.321 -14.401 1.101 1.00 84.25 119 CYS A N 1
ATOM 899 C CA . CYS A 1 119 ? 2.970 -15.257 2.237 1.00 84.25 119 CYS A CA 1
ATOM 900 C C . CYS A 1 119 ? 4.155 -15.472 3.185 1.00 84.25 119 CYS A C 1
ATOM 902 O O . CYS A 1 119 ? 3.987 -15.350 4.397 1.00 84.25 119 CYS A O 1
ATOM 904 N N . LEU A 1 120 ? 5.352 -15.734 2.657 1.00 85.06 120 LEU A N 1
ATOM 905 C CA . LEU A 1 120 ? 6.563 -15.947 3.455 1.00 85.06 120 LEU A CA 1
ATOM 906 C C . LEU A 1 120 ? 6.927 -14.709 4.284 1.00 85.06 120 LEU A C 1
ATOM 908 O O . LEU A 1 120 ? 7.211 -14.831 5.478 1.00 85.06 120 LEU A O 1
ATOM 912 N N . ILE A 1 121 ? 6.849 -13.514 3.688 1.00 77.94 121 ILE A N 1
ATOM 913 C CA . ILE A 1 121 ? 7.106 -12.259 4.412 1.00 77.94 121 ILE A CA 1
ATOM 914 C C . ILE A 1 121 ? 6.000 -11.933 5.429 1.00 77.94 121 ILE A C 1
ATOM 916 O O . ILE A 1 121 ? 6.269 -11.314 6.454 1.00 77.94 121 ILE A O 1
ATOM 920 N N . SER A 1 122 ? 4.767 -12.396 5.195 1.00 81.62 122 SER A N 1
ATOM 921 C CA . SER A 1 122 ? 3.653 -12.224 6.138 1.00 81.62 122 SER A CA 1
ATOM 922 C C . SER A 1 122 ? 3.749 -13.173 7.339 1.00 81.62 122 SER A C 1
ATOM 924 O O . SER A 1 122 ? 3.471 -12.772 8.468 1.00 81.62 122 SER A O 1
ATOM 926 N N . LEU A 1 123 ? 4.168 -14.422 7.113 1.00 80.19 123 LEU A N 1
ATOM 927 C CA . LEU A 1 123 ? 4.291 -15.458 8.146 1.00 80.19 123 LEU A CA 1
ATOM 928 C C . LEU A 1 123 ? 5.444 -15.190 9.116 1.00 80.19 123 LEU A C 1
ATOM 930 O O . LEU A 1 123 ? 5.314 -15.415 10.314 1.00 80.19 123 LEU A O 1
ATOM 934 N N . THR A 1 124 ? 6.569 -14.693 8.607 1.00 77.94 124 THR A N 1
ATOM 935 C CA . THR A 1 124 ? 7.789 -14.474 9.402 1.00 77.94 124 THR A CA 1
ATOM 936 C C . THR A 1 124 ? 7.749 -13.198 10.245 1.00 77.94 124 THR A C 1
ATOM 938 O O . THR A 1 124 ? 8.643 -12.954 11.053 1.00 77.94 124 THR A O 1
ATOM 941 N N . GLY A 1 125 ? 6.725 -12.365 10.060 1.00 65.56 125 GLY A N 1
ATOM 942 C CA . GLY A 1 125 ? 6.923 -10.940 10.218 1.00 65.56 125 GLY A CA 1
ATOM 943 C C . GLY A 1 125 ? 6.241 -10.214 11.380 1.00 65.56 125 GLY A C 1
ATOM 944 O O . GLY A 1 125 ? 6.797 -9.241 11.903 1.00 65.56 125 GLY A O 1
ATOM 945 N N . GLY A 1 126 ? 5.019 -10.599 11.751 1.00 70.88 126 GLY A N 1
ATOM 946 C CA . GLY A 1 126 ? 4.176 -9.790 12.645 1.00 70.88 126 GLY A CA 1
ATOM 947 C C . GLY A 1 126 ? 4.053 -8.307 12.223 1.00 70.88 126 GLY A C 1
ATOM 948 O O . GLY A 1 126 ? 4.425 -7.913 11.119 1.00 70.88 126 GLY A O 1
ATOM 949 N N . MET A 1 127 ? 3.562 -7.438 13.119 1.00 66.31 127 MET A N 1
ATOM 950 C CA . MET A 1 127 ? 3.516 -5.985 12.853 1.00 66.31 127 MET A CA 1
ATOM 951 C C . MET A 1 127 ? 4.914 -5.340 12.788 1.00 66.31 127 MET A C 1
ATOM 953 O O . MET A 1 127 ? 5.072 -4.289 12.175 1.00 66.31 127 MET A O 1
ATOM 957 N N . GLY A 1 128 ? 5.919 -5.955 13.423 1.00 72.25 128 GLY A N 1
ATOM 958 C CA . GLY A 1 128 ? 7.270 -5.408 13.569 1.00 72.25 128 GLY A CA 1
ATOM 959 C C . GLY A 1 128 ? 8.110 -5.457 12.292 1.00 72.25 128 GLY A C 1
ATOM 960 O O . GLY A 1 128 ? 8.674 -4.441 11.894 1.00 72.25 128 GLY A O 1
ATOM 961 N N . SER A 1 129 ? 8.179 -6.609 11.616 1.00 73.69 129 SER A N 1
ATOM 962 C CA . SER A 1 129 ? 8.972 -6.742 10.378 1.00 73.69 129 SER A CA 1
ATOM 963 C C . SER A 1 129 ? 8.432 -5.871 9.252 1.00 73.69 129 SER A C 1
ATOM 965 O O . SER A 1 129 ? 9.189 -5.351 8.435 1.00 73.69 129 SER A O 1
ATOM 967 N N . ALA A 1 130 ? 7.111 -5.693 9.244 1.00 74.88 130 ALA A N 1
ATOM 968 C CA . ALA A 1 130 ? 6.421 -4.952 8.229 1.00 74.88 130 ALA A CA 1
ATOM 969 C C . ALA A 1 130 ? 7.017 -3.539 8.220 1.00 74.88 130 ALA A C 1
ATOM 971 O O . ALA A 1 130 ? 7.415 -3.055 7.157 1.00 74.88 130 ALA A O 1
ATOM 972 N N . PHE A 1 131 ? 7.174 -2.913 9.403 1.00 78.56 131 PHE A N 1
ATOM 973 C CA . PHE A 1 131 ? 7.797 -1.591 9.547 1.00 78.56 131 PHE A CA 1
ATOM 974 C C . PHE A 1 131 ? 9.168 -1.524 8.881 1.00 78.56 131 PHE A C 1
ATOM 976 O O . PHE A 1 131 ? 9.431 -0.579 8.142 1.00 78.56 131 PHE A O 1
ATOM 983 N N . TYR A 1 132 ? 10.009 -2.539 9.076 1.00 81.12 132 TYR A N 1
ATOM 984 C CA . TYR A 1 132 ? 11.338 -2.590 8.476 1.00 81.12 132 TYR A CA 1
ATOM 985 C C . TYR A 1 132 ? 11.290 -2.646 6.941 1.00 81.12 132 TYR A C 1
ATOM 987 O O . TYR A 1 132 ? 11.928 -1.835 6.272 1.00 81.12 132 TYR A O 1
ATOM 995 N N . VAL A 1 133 ? 10.465 -3.533 6.375 1.00 82.19 133 VAL A N 1
ATOM 996 C CA . VAL A 1 133 ? 10.270 -3.661 4.916 1.00 82.19 133 VAL A CA 1
ATOM 997 C C . VAL A 1 133 ? 9.778 -2.350 4.311 1.00 82.19 133 VAL A C 1
ATOM 999 O O . VAL A 1 133 ? 10.252 -1.910 3.267 1.00 82.19 133 VAL A O 1
ATOM 1002 N N . SER A 1 134 ? 8.855 -1.698 5.007 1.00 78.25 134 SER A N 1
ATOM 1003 C CA . SER A 1 134 ? 8.330 -0.384 4.665 1.00 78.25 134 SER A CA 1
ATOM 1004 C C . SER A 1 134 ? 9.437 0.674 4.544 1.00 78.25 134 SER A C 1
ATOM 1006 O O . SER A 1 134 ? 9.508 1.370 3.530 1.00 78.25 134 SER A O 1
ATOM 1008 N N . TYR A 1 135 ? 10.350 0.766 5.517 1.00 82.62 135 TYR A N 1
ATOM 1009 C CA . TYR A 1 135 ? 11.479 1.701 5.435 1.00 82.62 135 TYR A CA 1
ATOM 1010 C C . TYR A 1 135 ? 12.401 1.410 4.245 1.00 82.62 135 TYR A C 1
ATOM 1012 O O . TYR A 1 135 ? 12.820 2.341 3.559 1.00 82.62 135 TYR A O 1
ATOM 1020 N N . LEU A 1 136 ? 12.674 0.135 3.954 1.00 84.00 136 LEU A N 1
ATOM 1021 C CA . LEU A 1 136 ? 13.495 -0.246 2.802 1.00 84.00 136 LEU A CA 1
ATOM 1022 C C . LEU A 1 136 ? 12.836 0.131 1.470 1.00 84.00 136 LEU A C 1
ATOM 1024 O O . LEU A 1 136 ? 13.497 0.689 0.593 1.00 84.00 136 LEU A O 1
ATOM 1028 N N . VAL A 1 137 ? 11.530 -0.114 1.330 1.00 80.75 137 VAL A N 1
ATOM 1029 C CA . VAL A 1 137 ? 10.784 0.230 0.110 1.00 80.75 137 VAL A CA 1
ATOM 1030 C C . VAL A 1 137 ? 10.776 1.741 -0.137 1.00 80.75 137 VAL A C 1
ATOM 1032 O O . VAL A 1 137 ? 10.863 2.180 -1.286 1.00 80.75 137 VAL A O 1
ATOM 1035 N N . LEU A 1 138 ? 10.721 2.546 0.931 1.00 82.19 138 LEU A N 1
ATOM 1036 C CA . LEU A 1 138 ? 10.788 4.004 0.847 1.00 82.19 138 LEU A CA 1
ATOM 1037 C C . LEU A 1 138 ? 12.153 4.472 0.333 1.00 82.19 138 LEU A C 1
ATOM 1039 O O . LEU A 1 138 ? 12.207 5.292 -0.582 1.00 82.19 138 LEU A O 1
ATOM 1043 N N . ILE A 1 139 ? 13.241 3.944 0.900 1.00 85.88 139 ILE A N 1
ATOM 1044 C CA . ILE A 1 139 ? 14.611 4.294 0.498 1.00 85.88 139 ILE A CA 1
ATOM 1045 C C . ILE A 1 139 ? 14.835 3.946 -0.975 1.00 85.88 139 ILE A C 1
ATOM 1047 O O . ILE A 1 139 ? 15.340 4.775 -1.731 1.00 85.88 139 ILE A O 1
ATOM 1051 N N . PHE A 1 140 ? 14.403 2.755 -1.400 1.00 84.75 140 PHE A N 1
ATOM 1052 C CA . PHE A 1 140 ? 14.517 2.325 -2.791 1.00 84.75 140 PHE A CA 1
ATOM 1053 C C . PHE A 1 140 ? 13.735 3.245 -3.737 1.00 84.75 140 PHE A C 1
ATOM 1055 O O . PHE A 1 140 ? 14.289 3.739 -4.715 1.00 84.75 140 PHE A O 1
ATOM 1062 N N . THR A 1 141 ? 12.477 3.552 -3.402 1.00 82.44 141 THR A N 1
ATOM 1063 C CA . THR A 1 141 ? 11.631 4.436 -4.220 1.00 82.44 141 THR A CA 1
ATOM 1064 C C . THR A 1 141 ? 12.235 5.841 -4.341 1.00 82.44 141 THR A C 1
ATOM 1066 O O . THR A 1 141 ? 12.271 6.403 -5.435 1.00 82.44 141 THR A O 1
ATOM 1069 N N . LEU A 1 142 ? 12.762 6.405 -3.248 1.00 83.25 142 LEU A N 1
ATOM 1070 C CA . LEU A 1 142 ? 13.440 7.707 -3.269 1.00 83.25 142 LEU A CA 1
ATOM 1071 C C . LEU A 1 142 ? 14.705 7.690 -4.133 1.00 83.25 142 LEU A C 1
ATOM 1073 O O . LEU A 1 142 ? 14.931 8.634 -4.888 1.00 83.25 142 LEU A O 1
ATOM 1077 N N . ALA A 1 143 ? 15.501 6.622 -4.069 1.00 88.00 143 ALA A N 1
ATOM 1078 C CA . ALA A 1 143 ? 16.696 6.475 -4.897 1.00 88.00 143 ALA A CA 1
ATOM 1079 C C . ALA A 1 143 ? 16.357 6.401 -6.398 1.00 88.00 143 ALA A C 1
ATOM 1081 O O . ALA A 1 143 ? 17.018 7.048 -7.216 1.00 88.00 143 ALA A O 1
ATOM 1082 N N . THR A 1 144 ? 15.299 5.676 -6.779 1.00 83.62 144 THR A N 1
ATOM 1083 C CA . THR A 1 144 ? 14.840 5.611 -8.177 1.00 83.62 144 THR A CA 1
ATOM 1084 C C . THR A 1 144 ? 14.344 6.969 -8.680 1.00 83.62 144 THR A C 1
ATOM 1086 O O . THR A 1 144 ? 14.667 7.368 -9.794 1.00 83.62 144 THR A O 1
ATOM 1089 N N . VAL A 1 145 ? 13.615 7.732 -7.859 1.00 82.81 145 VAL A N 1
ATOM 1090 C CA . VAL A 1 145 ? 13.186 9.090 -8.240 1.00 82.81 145 VAL A CA 1
ATOM 1091 C C . VAL A 1 145 ? 14.383 10.039 -8.349 1.00 82.81 145 VAL A C 1
ATOM 1093 O O . VAL A 1 145 ? 14.470 10.799 -9.309 1.00 82.81 145 VAL A O 1
ATOM 1096 N N . ALA A 1 146 ? 15.332 9.982 -7.411 1.00 85.12 146 ALA A N 1
ATOM 1097 C CA . ALA A 1 146 ? 16.525 10.827 -7.439 1.00 85.12 146 ALA A CA 1
ATOM 1098 C C . ALA A 1 146 ? 17.378 10.580 -8.693 1.00 85.12 146 ALA A C 1
ATOM 1100 O O . ALA A 1 146 ? 17.799 11.529 -9.350 1.00 85.12 146 ALA A O 1
ATOM 1101 N N . THR A 1 147 ? 17.585 9.314 -9.066 1.00 83.88 147 THR A N 1
ATOM 1102 C CA . THR A 1 147 ? 18.306 8.956 -10.298 1.00 83.88 147 THR A CA 1
ATOM 1103 C C . THR A 1 147 ? 17.559 9.411 -11.551 1.00 83.88 147 THR A C 1
ATOM 1105 O O . THR A 1 147 ? 18.179 10.022 -12.417 1.00 83.88 147 THR A O 1
ATOM 1108 N N . PHE A 1 148 ? 16.235 9.231 -11.618 1.00 80.62 148 PHE A N 1
ATOM 1109 C CA . PHE A 1 148 ? 15.410 9.722 -12.729 1.00 80.62 148 PHE A CA 1
ATOM 1110 C C . PHE A 1 148 ? 15.511 11.247 -12.910 1.00 80.62 148 PHE A C 1
ATOM 1112 O O . PHE A 1 148 ? 15.717 11.740 -14.020 1.00 80.62 148 PHE A O 1
ATOM 1119 N N . VAL A 1 149 ? 15.445 12.005 -11.813 1.00 83.75 149 VAL A N 1
ATOM 1120 C CA . VAL A 1 149 ? 15.605 13.466 -11.827 1.00 83.75 149 VAL A CA 1
ATOM 1121 C C . VAL A 1 149 ? 16.996 13.856 -12.338 1.00 83.75 149 VAL A C 1
ATOM 1123 O O . VAL A 1 149 ? 17.104 14.667 -13.255 1.00 83.75 149 VAL A O 1
ATOM 1126 N N . LEU A 1 150 ? 18.062 13.239 -11.822 1.00 81.81 150 LEU A N 1
ATOM 1127 C CA . LEU A 1 150 ? 19.433 13.523 -12.260 1.00 81.81 150 LEU A CA 1
ATOM 1128 C C . LEU A 1 150 ? 19.664 13.188 -13.741 1.00 81.81 150 LEU A C 1
ATOM 1130 O O . LEU A 1 150 ? 20.375 13.932 -14.410 1.00 81.81 150 LEU A O 1
ATOM 1134 N N . THR A 1 151 ? 19.053 12.123 -14.271 1.00 78.75 151 THR A N 1
ATOM 1135 C CA . THR A 1 151 ? 19.141 11.787 -15.704 1.00 78.75 151 THR A CA 1
ATOM 1136 C C . THR A 1 151 ? 18.402 12.774 -16.602 1.00 78.75 151 THR A C 1
ATOM 1138 O O . THR A 1 151 ? 18.832 12.986 -17.728 1.00 78.75 151 THR A O 1
ATOM 1141 N N . ILE A 1 152 ? 17.325 13.408 -16.125 1.00 80.12 152 ILE A N 1
ATOM 1142 C CA . ILE A 1 152 ? 16.628 14.458 -16.882 1.00 80.12 152 ILE A CA 1
ATOM 1143 C C . ILE A 1 152 ? 17.446 15.751 -16.893 1.00 80.12 152 ILE A C 1
ATOM 1145 O O . ILE A 1 152 ? 17.557 16.393 -17.931 1.00 80.12 152 ILE A O 1
ATOM 1149 N N . PHE A 1 153 ? 18.028 16.134 -15.753 1.00 77.31 153 PHE A N 1
ATOM 1150 C CA . PHE A 1 153 ? 18.784 17.385 -15.641 1.00 77.31 153 PHE A CA 1
ATOM 1151 C C . PHE A 1 153 ? 20.190 17.317 -16.261 1.00 77.31 153 PHE A C 1
ATOM 1153 O O . PHE A 1 153 ? 20.670 18.334 -16.752 1.00 77.31 153 PHE A O 1
ATOM 1160 N N . HIS A 1 154 ? 20.839 16.147 -16.265 1.00 71.19 154 HIS A N 1
ATOM 1161 C CA . HIS A 1 154 ? 22.144 15.929 -16.910 1.00 71.19 154 HIS A CA 1
ATOM 1162 C C . HIS A 1 154 ? 22.051 15.224 -18.275 1.00 71.19 154 HIS A C 1
ATOM 1164 O O . HIS A 1 154 ? 23.081 14.946 -18.885 1.00 71.19 154 HIS A O 1
ATOM 1170 N N . GLY A 1 155 ? 20.843 14.897 -18.745 1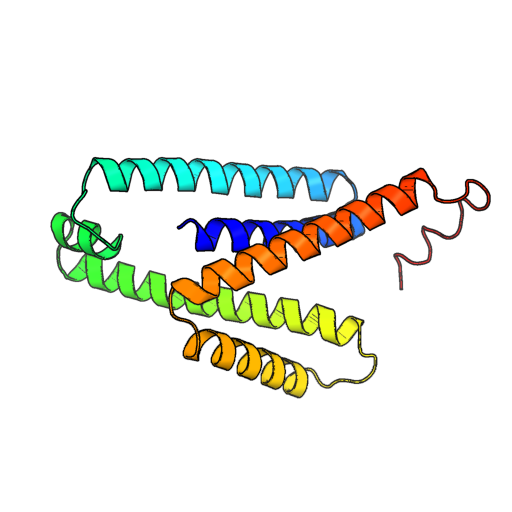.00 60.12 155 GLY A N 1
ATOM 1171 C CA . GLY A 1 155 ? 20.619 14.259 -20.038 1.00 60.12 155 GLY A CA 1
ATOM 1172 C C . GLY A 1 155 ? 21.015 15.192 -21.178 1.00 60.12 155 GLY A C 1
ATOM 1173 O O . GLY A 1 155 ? 20.461 16.279 -21.319 1.00 60.12 155 GLY A O 1
ATOM 1174 N N . ASP A 1 156 ? 21.994 14.755 -21.963 1.00 51.84 156 ASP A N 1
ATOM 1175 C CA . ASP A 1 156 ? 22.615 15.492 -23.059 1.00 51.84 156 ASP A CA 1
ATOM 1176 C C . ASP A 1 156 ? 21.577 16.122 -24.010 1.00 51.84 156 ASP A C 1
ATOM 1178 O O . ASP A 1 156 ? 20.714 15.441 -24.570 1.00 51.84 156 ASP A O 1
ATOM 1182 N N . THR A 1 157 ? 21.690 17.428 -24.252 1.00 53.09 157 THR A N 1
ATOM 1183 C CA . THR A 1 157 ? 20.830 18.239 -25.136 1.00 53.09 157 THR A CA 1
ATOM 1184 C C . THR A 1 157 ? 20.999 17.922 -26.629 1.00 53.09 157 THR A C 1
ATOM 1186 O O . THR A 1 157 ? 20.550 18.683 -27.486 1.00 53.09 157 THR A O 1
ATOM 1189 N N . ASN A 1 158 ? 21.631 16.798 -26.974 1.00 52.00 158 ASN A N 1
ATOM 1190 C CA . ASN A 1 158 ? 22.133 16.550 -28.320 1.00 52.00 158 ASN A CA 1
ATOM 1191 C C . ASN A 1 158 ? 21.182 15.768 -29.245 1.00 52.00 158 ASN A C 1
ATOM 1193 O O . ASN A 1 158 ? 21.369 15.834 -30.455 1.00 52.00 158 ASN A O 1
ATOM 1197 N N . HIS A 1 159 ? 20.107 15.130 -28.754 1.00 55.50 159 HIS A N 1
ATOM 1198 C CA . HIS A 1 159 ? 19.080 14.522 -29.625 1.00 55.50 159 HIS A CA 1
ATOM 1199 C C . HIS A 1 159 ? 17.649 14.612 -29.046 1.00 55.50 159 HIS A C 1
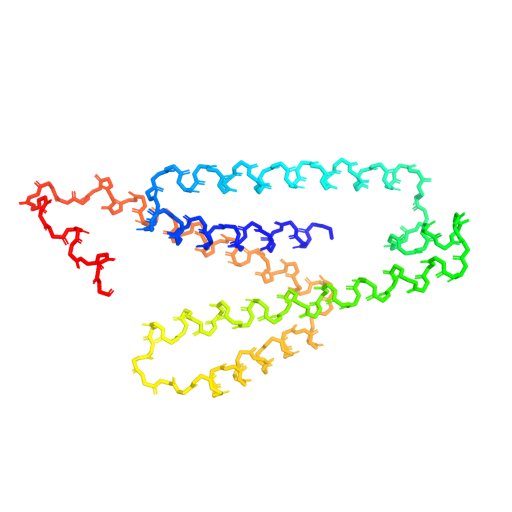ATOM 1201 O O . HIS A 1 159 ? 17.182 13.681 -28.388 1.00 55.50 159 HIS A O 1
ATOM 1207 N N . PRO A 1 160 ? 16.882 15.679 -29.351 1.00 52.72 160 PRO A N 1
ATOM 1208 C CA . PRO A 1 160 ? 15.515 15.878 -28.843 1.00 52.72 160 PRO A CA 1
ATOM 1209 C C . PRO A 1 160 ? 14.448 14.925 -29.431 1.00 52.72 160 PRO A C 1
ATOM 1211 O O . PRO A 1 160 ? 13.265 15.077 -29.139 1.00 52.72 160 PRO A O 1
ATOM 1214 N N . GLY A 1 161 ? 14.828 13.956 -30.275 1.00 51.78 161 GLY A N 1
ATOM 1215 C CA . GLY A 1 161 ? 13.896 13.137 -31.063 1.00 51.78 161 GLY A CA 1
ATOM 1216 C C . GLY A 1 161 ? 13.681 11.689 -30.607 1.00 51.78 161 GLY A C 1
ATOM 1217 O O . GLY A 1 161 ? 12.801 11.030 -31.162 1.00 51.78 161 GLY A O 1
ATOM 1218 N N . ASP A 1 162 ? 14.451 11.171 -29.644 1.00 49.00 162 ASP A N 1
ATOM 1219 C CA . ASP A 1 162 ? 14.443 9.725 -29.331 1.00 49.00 162 ASP A CA 1
ATOM 1220 C C . ASP A 1 162 ? 13.738 9.356 -28.011 1.00 49.00 162 ASP A C 1
ATOM 1222 O O . ASP A 1 162 ? 13.291 8.225 -27.821 1.00 49.00 162 ASP A O 1
ATOM 1226 N N . LEU A 1 163 ? 13.510 10.340 -27.134 1.00 54.47 163 LEU A N 1
ATOM 1227 C CA . LEU A 1 163 ? 12.784 10.153 -25.868 1.00 54.47 16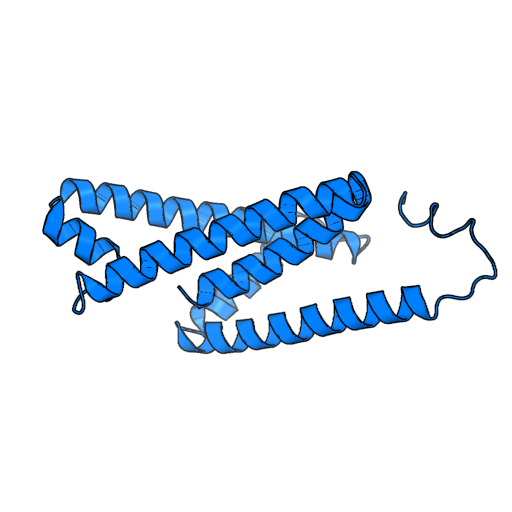3 LEU A CA 1
ATOM 1228 C C . LEU A 1 163 ? 11.282 9.877 -26.069 1.00 54.47 163 LEU A C 1
ATOM 1230 O O . LEU A 1 163 ? 10.639 9.265 -25.221 1.00 54.47 163 LEU A O 1
ATOM 1234 N N . GLY A 1 164 ? 10.714 10.288 -27.209 1.00 48.03 164 GLY A N 1
ATOM 1235 C CA . GLY A 1 164 ? 9.321 9.994 -27.565 1.00 48.03 164 GLY A CA 1
ATOM 1236 C C . GLY A 1 164 ? 9.104 8.586 -28.134 1.00 48.03 164 GLY A C 1
ATOM 1237 O O . GLY A 1 164 ? 7.981 8.088 -28.121 1.00 48.03 164 GLY A O 1
ATOM 1238 N N . LYS A 1 165 ? 10.159 7.922 -28.627 1.00 41.69 165 LYS A N 1
ATOM 1239 C CA . LYS A 1 165 ? 10.055 6.599 -29.272 1.00 41.69 165 LYS A CA 1
ATOM 1240 C C . LYS A 1 165 ? 10.219 5.441 -28.294 1.00 41.69 165 LYS A C 1
ATOM 1242 O O . LYS A 1 165 ? 9.654 4.375 -28.520 1.00 41.69 165 LYS A O 1
ATOM 1247 N N . THR A 1 166 ? 10.932 5.655 -27.194 1.00 48.22 166 THR A N 1
ATOM 1248 C CA . THR A 1 166 ? 11.103 4.667 -26.118 1.00 48.22 166 THR A CA 1
ATOM 1249 C C . THR A 1 166 ? 9.907 4.591 -25.165 1.00 48.22 166 THR A C 1
ATOM 1251 O O . THR A 1 166 ? 9.757 3.584 -24.485 1.00 48.22 166 THR A O 1
ATOM 1254 N N . ALA A 1 167 ? 9.012 5.587 -25.157 1.00 46.00 167 ALA A N 1
ATOM 1255 C CA . ALA A 1 167 ? 7.760 5.555 -24.388 1.00 46.00 167 ALA A CA 1
ATOM 1256 C C . ALA A 1 167 ? 6.590 4.841 -25.107 1.00 46.00 167 ALA A C 1
ATOM 1258 O O . ALA A 1 167 ? 5.548 4.611 -24.498 1.00 46.00 167 ALA A O 1
ATOM 1259 N N . LEU A 1 168 ? 6.747 4.497 -26.394 1.00 44.06 168 LEU A N 1
ATOM 1260 C CA . LEU A 1 168 ? 5.727 3.846 -27.235 1.00 44.06 168 LEU A CA 1
ATOM 1261 C C . LEU A 1 168 ? 6.082 2.396 -27.633 1.00 44.06 168 LEU A C 1
ATOM 1263 O O . LEU A 1 168 ? 5.533 1.876 -28.606 1.00 44.06 168 LEU A O 1
ATOM 1267 N N . ARG A 1 169 ? 6.983 1.729 -26.901 1.00 34.25 169 ARG A N 1
ATOM 1268 C CA . ARG A 1 169 ? 7.242 0.284 -27.029 1.00 34.25 169 ARG A CA 1
ATOM 1269 C C . ARG A 1 169 ? 7.105 -0.433 -25.694 1.00 34.25 169 ARG A C 1
ATOM 1271 O O . ARG A 1 169 ? 7.573 0.123 -24.681 1.00 34.25 169 ARG A O 1
#

InterPro domains:
  IPR001734 Sodium/solute symporter [PS50283] (1-169)
  IPR031155 Urea ac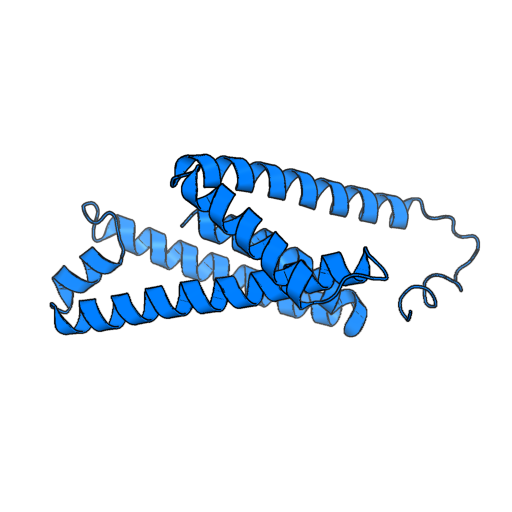tive transporter [PTHR46154] (20-153)
  IPR038377 Sodium/glucose symporter superfamily [G3DSA:1.20.1730.10] (7-165)

Organism: NCBI:txid117903

Foldseek 3Di:
DVLVLLVLVLVLLVVLVVLCLPVNPVSSVVSVVVSVVVSVVVVVVVVVCCVPCVPDPDPLVVCCVPPNDVSSVVVVVVVVVVVVVVVVVVLVVQLVVVCVVDVDDDSVVSSVVVVVVVVVCVVVDPPHNSVVVSVVSVVVSVVVVVVVVVCVVPVDPPDPDCVVVVSVD